Protein AF-A0A1C5KRA6-F1 (afdb_monomer)

Structure (mmCIF, N/CA/C/O backbone):
data_AF-A0A1C5KRA6-F1
#
_entry.id   AF-A0A1C5KRA6-F1
#
loop_
_atom_site.group_PDB
_atom_site.id
_atom_site.type_symbol
_atom_site.label_atom_id
_atom_site.label_alt_id
_atom_site.label_comp_id
_atom_site.label_asym_id
_atom_site.label_entity_id
_atom_site.label_seq_id
_atom_site.pdbx_PDB_ins_code
_atom_site.Cartn_x
_atom_site.Cartn_y
_atom_site.Cartn_z
_atom_site.occupancy
_atom_site.B_iso_or_equiv
_atom_site.auth_seq_id
_atom_site.auth_comp_id
_atom_site.auth_asym_id
_atom_site.auth_atom_id
_atom_site.pdbx_PDB_model_num
ATOM 1 N N . MET A 1 1 ? 5.892 11.853 -4.562 1.00 54.50 1 MET A N 1
ATOM 2 C CA . MET A 1 1 ? 4.450 12.178 -4.578 1.00 54.50 1 MET A CA 1
ATOM 3 C C . MET A 1 1 ? 3.717 10.910 -4.964 1.00 54.50 1 MET A C 1
ATOM 5 O O . MET A 1 1 ? 4.199 10.243 -5.871 1.00 54.50 1 MET A O 1
ATOM 9 N N . GLY A 1 2 ? 2.654 10.548 -4.245 1.00 63.25 2 GLY A N 1
ATOM 10 C CA . GLY A 1 2 ? 1.804 9.421 -4.630 1.00 63.25 2 GLY A CA 1
ATOM 11 C C . GLY A 1 2 ? 1.066 9.706 -5.941 1.00 63.25 2 GLY A C 1
ATOM 12 O O . GLY A 1 2 ? 0.863 10.868 -6.295 1.00 63.25 2 GLY A O 1
ATOM 13 N N . THR A 1 3 ? 0.717 8.657 -6.678 1.00 86.31 3 THR A N 1
ATOM 14 C CA . THR A 1 3 ? -0.195 8.732 -7.825 1.00 86.31 3 THR A CA 1
ATOM 15 C C . THR A 1 3 ? -1.656 8.663 -7.363 1.00 86.31 3 THR A C 1
ATOM 17 O O . THR A 1 3 ? -1.929 8.277 -6.223 1.00 86.31 3 THR A O 1
ATOM 20 N N . GLU A 1 4 ? -2.609 8.944 -8.259 1.00 94.31 4 GLU A N 1
ATOM 21 C CA . GLU A 1 4 ? -4.049 8.789 -7.983 1.00 94.31 4 GLU A CA 1
ATOM 22 C C . GLU A 1 4 ? -4.391 7.381 -7.455 1.00 94.31 4 GLU A C 1
ATOM 24 O O . GLU A 1 4 ? -5.173 7.237 -6.513 1.00 94.31 4 GLU A O 1
ATOM 29 N N . ARG A 1 5 ? -3.729 6.336 -7.977 1.00 96.75 5 ARG A N 1
ATOM 30 C CA . ARG A 1 5 ? -3.917 4.954 -7.505 1.00 96.75 5 ARG A CA 1
ATOM 31 C C . ARG A 1 5 ? -3.361 4.705 -6.113 1.00 96.75 5 ARG A C 1
ATOM 33 O O . ARG A 1 5 ? -3.943 3.925 -5.364 1.00 96.75 5 ARG A O 1
ATOM 40 N N . THR A 1 6 ? -2.269 5.362 -5.733 1.00 97.56 6 THR A N 1
ATOM 41 C CA . THR A 1 6 ? -1.756 5.245 -4.358 1.00 97.56 6 THR A CA 1
ATOM 42 C C . THR A 1 6 ? -2.692 5.914 -3.349 1.00 97.56 6 THR A C 1
ATOM 44 O O . THR A 1 6 ? -2.889 5.379 -2.261 1.00 97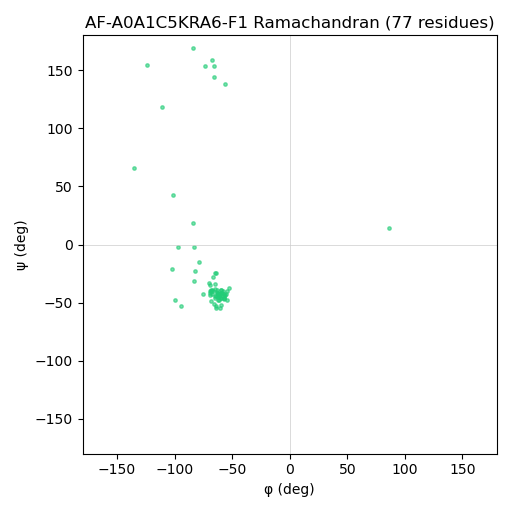.56 6 THR A O 1
ATOM 47 N N . ASP A 1 7 ? -3.343 7.021 -3.724 1.00 98.12 7 ASP A N 1
ATOM 48 C CA . ASP A 1 7 ? -4.347 7.677 -2.879 1.00 98.12 7 ASP A CA 1
ATOM 49 C C . ASP A 1 7 ? -5.615 6.831 -2.733 1.00 98.12 7 ASP A C 1
ATOM 51 O O . ASP A 1 7 ? -6.197 6.751 -1.650 1.00 98.12 7 ASP A O 1
ATOM 55 N N . GLU A 1 8 ? -6.050 6.179 -3.811 1.00 98.44 8 GLU A N 1
ATOM 56 C CA . GLU A 1 8 ? -7.143 5.209 -3.769 1.00 98.44 8 GLU A CA 1
ATOM 57 C C . GLU A 1 8 ? -6.799 4.021 -2.867 1.00 98.44 8 GLU A C 1
ATOM 59 O O . GLU A 1 8 ? -7.590 3.678 -1.989 1.00 98.44 8 GLU A O 1
ATOM 64 N N . LEU A 1 9 ? -5.603 3.442 -3.014 1.00 98.62 9 LEU A N 1
ATOM 65 C CA . LEU A 1 9 ? -5.132 2.357 -2.154 1.00 98.62 9 LEU A CA 1
ATOM 66 C C . LEU A 1 9 ? -5.144 2.765 -0.678 1.00 98.62 9 LEU A C 1
ATOM 68 O O . LEU A 1 9 ? -5.673 2.033 0.159 1.00 98.62 9 LEU A O 1
ATOM 72 N N . TYR A 1 10 ? -4.617 3.947 -0.359 1.00 98.62 10 TYR A N 1
ATOM 73 C CA . TYR A 1 10 ? -4.643 4.479 1.000 1.00 98.62 10 TYR A CA 1
ATOM 74 C C . TYR A 1 10 ? -6.076 4.582 1.545 1.00 98.62 10 TYR A C 1
ATOM 76 O O . TYR A 1 10 ? -6.350 4.124 2.655 1.00 98.62 10 TYR A O 1
ATOM 84 N N . LYS A 1 11 ? -7.013 5.119 0.752 1.00 98.50 11 LYS A N 1
ATOM 85 C CA . LYS A 1 11 ? -8.430 5.218 1.137 1.00 98.50 11 LYS A CA 1
ATOM 86 C C . LYS A 1 11 ? -9.058 3.842 1.359 1.00 98.50 11 LYS A C 1
ATOM 88 O O . LYS A 1 11 ? -9.727 3.658 2.369 1.00 98.50 11 LYS A O 1
ATOM 93 N N . VAL A 1 12 ? -8.821 2.873 0.473 1.00 98.44 12 VAL A N 1
ATOM 94 C CA . VAL A 1 12 ? -9.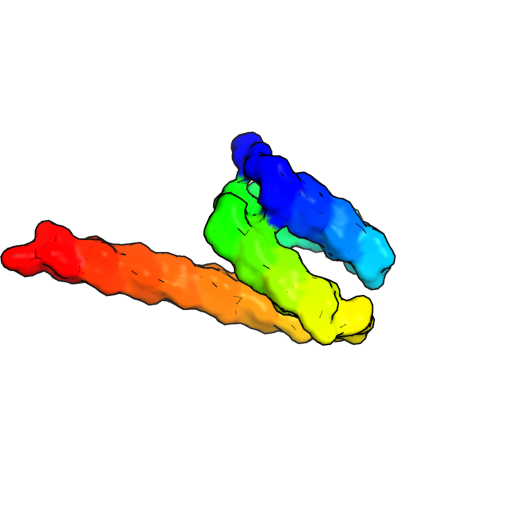376 1.512 0.598 1.00 98.44 12 VAL A CA 1
ATOM 95 C C . VAL A 1 12 ? -8.867 0.819 1.866 1.00 98.44 12 VAL A C 1
ATOM 97 O O . VAL A 1 12 ? -9.655 0.211 2.594 1.00 98.44 12 VAL A O 1
ATOM 100 N N . LEU A 1 13 ? -7.577 0.950 2.180 1.00 98.50 13 LEU A N 1
ATOM 101 C CA . LEU A 1 13 ? -7.004 0.408 3.415 1.00 98.50 13 LEU A CA 1
ATOM 102 C C . LEU A 1 13 ? -7.646 1.042 4.662 1.00 98.50 13 LEU A C 1
ATOM 104 O O . LEU A 1 13 ? -8.034 0.323 5.582 1.00 98.50 13 LEU A O 1
ATOM 108 N N . LEU A 1 14 ? -7.850 2.365 4.660 1.00 98.44 14 LEU A N 1
ATOM 109 C CA . LEU A 1 14 ? -8.551 3.053 5.749 1.00 98.44 14 LEU A CA 1
ATOM 110 C C . LEU A 1 14 ? -10.003 2.586 5.896 1.00 98.44 14 LEU A C 1
ATOM 112 O O . LEU A 1 14 ? -10.457 2.358 7.013 1.00 98.44 14 LEU A O 1
ATOM 116 N N . THR A 1 15 ? -10.733 2.415 4.788 1.00 97.88 15 THR A N 1
ATOM 117 C CA . THR A 1 15 ? -12.133 1.951 4.829 1.00 97.88 15 THR A CA 1
ATOM 118 C C . THR A 1 15 ? -12.279 0.534 5.374 1.00 97.88 15 THR A C 1
ATOM 120 O O . THR A 1 15 ? -13.330 0.201 5.910 1.00 97.88 15 THR A O 1
ATOM 123 N N . LYS A 1 16 ? -11.224 -0.284 5.280 1.00 96.88 16 LYS A N 1
ATOM 124 C CA . LYS A 1 16 ? -11.163 -1.626 5.872 1.00 96.88 16 LYS A CA 1
ATOM 125 C C . LYS A 1 16 ? -10.756 -1.614 7.352 1.00 96.88 16 LYS A C 1
ATOM 127 O O . LYS A 1 16 ? -10.723 -2.666 7.977 1.00 96.88 16 LYS A O 1
ATOM 132 N N . GLY A 1 17 ? -10.473 -0.441 7.922 1.00 97.62 17 GLY A N 1
ATOM 133 C CA . GLY A 1 17 ? -10.220 -0.265 9.353 1.00 97.62 17 GLY A CA 1
ATOM 134 C C . GLY A 1 17 ? -8.773 -0.497 9.790 1.00 97.62 17 GLY A C 1
ATOM 135 O O . GLY A 1 17 ? -8.521 -0.620 10.988 1.00 97.62 17 GLY A O 1
ATOM 136 N N . TYR A 1 18 ? -7.811 -0.546 8.862 1.00 98.12 18 TYR A N 1
ATOM 137 C CA . TYR A 1 18 ? -6.401 -0.688 9.234 1.00 98.12 18 TYR A CA 1
ATOM 138 C C . TYR A 1 18 ? -5.826 0.614 9.828 1.00 98.12 18 TYR A C 1
ATOM 140 O O . TYR A 1 18 ? -6.290 1.708 9.489 1.00 98.12 18 TYR A O 1
ATOM 148 N N . PRO A 1 19 ? -4.786 0.533 10.686 1.00 98.25 19 PRO A N 1
ATOM 149 C CA . PRO A 1 19 ? -4.162 1.709 11.292 1.00 98.25 19 PRO A CA 1
ATOM 150 C C . PRO A 1 19 ? -3.663 2.710 10.247 1.00 98.25 19 PRO A C 1
ATOM 152 O O . PRO A 1 19 ? -3.059 2.329 9.241 1.00 98.25 19 PRO A O 1
ATOM 155 N N . LYS A 1 20 ? -3.884 4.005 10.490 1.00 98.19 20 LYS A N 1
ATOM 156 C CA . LYS A 1 20 ? -3.587 5.080 9.530 1.00 98.19 20 LYS A CA 1
ATOM 157 C C . LYS A 1 20 ? -2.114 5.113 9.125 1.00 98.19 20 LYS A C 1
ATOM 159 O O . LYS A 1 20 ? -1.798 5.283 7.948 1.00 98.19 20 LYS A O 1
ATOM 164 N N . GLU A 1 21 ? -1.224 4.933 10.093 1.00 98.00 21 GLU A N 1
ATOM 165 C CA . GLU A 1 21 ? 0.225 4.918 9.902 1.00 98.00 21 GLU A CA 1
ATOM 166 C C . GLU A 1 21 ? 0.632 3.770 8.977 1.00 98.00 21 GLU A C 1
ATOM 168 O O . GLU A 1 21 ? 1.404 3.974 8.039 1.00 98.00 21 GLU A O 1
ATOM 173 N N . LEU A 1 22 ? 0.035 2.593 9.180 1.00 97.56 22 LEU A N 1
ATOM 174 C CA . LEU A 1 22 ? 0.275 1.431 8.338 1.00 97.56 22 LEU A CA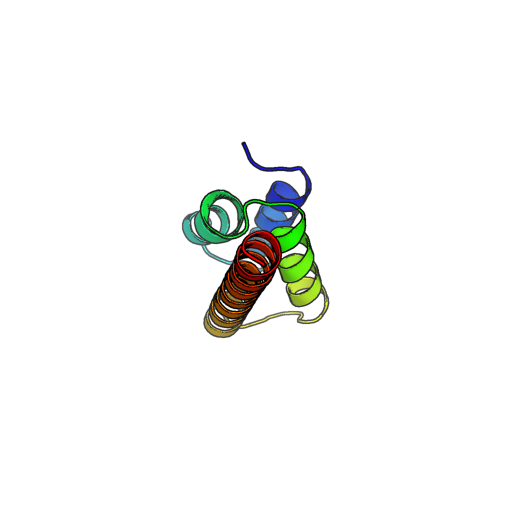 1
ATOM 175 C C . LEU A 1 22 ? -0.276 1.633 6.924 1.00 97.56 22 LEU A C 1
ATOM 177 O O . LEU A 1 22 ? 0.408 1.329 5.951 1.00 97.56 22 LEU A O 1
ATOM 181 N N . CYS A 1 23 ? -1.481 2.194 6.791 1.00 98.50 23 CYS A N 1
ATOM 182 C CA . CYS A 1 23 ? -2.057 2.515 5.484 1.00 98.50 23 CYS A CA 1
ATOM 183 C C . CYS A 1 23 ? -1.124 3.433 4.686 1.00 98.50 23 CYS A C 1
ATOM 185 O O . CYS A 1 23 ? -0.894 3.209 3.497 1.00 98.50 23 CYS A O 1
ATOM 187 N N . ALA A 1 24 ? -0.562 4.453 5.343 1.00 98.12 24 ALA A N 1
ATOM 188 C CA . ALA A 1 24 ? 0.375 5.380 4.720 1.00 98.12 24 ALA A CA 1
ATOM 189 C C . ALA A 1 24 ? 1.700 4.697 4.345 1.00 98.12 24 ALA A C 1
ATOM 191 O O . ALA A 1 24 ? 2.258 4.970 3.282 1.00 98.12 24 ALA A O 1
ATOM 192 N N . GLU A 1 25 ? 2.204 3.793 5.184 1.00 98.25 25 GLU A N 1
ATOM 193 C CA . GLU A 1 25 ? 3.407 3.015 4.893 1.00 98.25 25 GLU A CA 1
ATOM 194 C C . GLU A 1 25 ? 3.217 2.069 3.699 1.00 98.25 25 GLU A C 1
ATOM 196 O O . GLU A 1 25 ? 4.062 2.031 2.799 1.00 98.25 25 GLU A O 1
ATOM 201 N N . ILE A 1 26 ? 2.087 1.367 3.626 1.00 98.38 26 ILE A N 1
ATOM 202 C CA . ILE A 1 26 ? 1.762 0.497 2.493 1.00 98.38 26 ILE A CA 1
ATOM 203 C C . ILE A 1 26 ? 1.615 1.332 1.216 1.00 98.38 26 ILE A C 1
ATOM 205 O O . ILE A 1 26 ? 2.304 1.066 0.235 1.00 98.38 26 ILE A O 1
ATOM 209 N N . ALA A 1 27 ? 0.763 2.359 1.217 1.00 98.31 27 ALA A N 1
ATOM 210 C CA . ALA A 1 27 ? 0.407 3.081 -0.003 1.00 98.31 27 ALA A CA 1
ATOM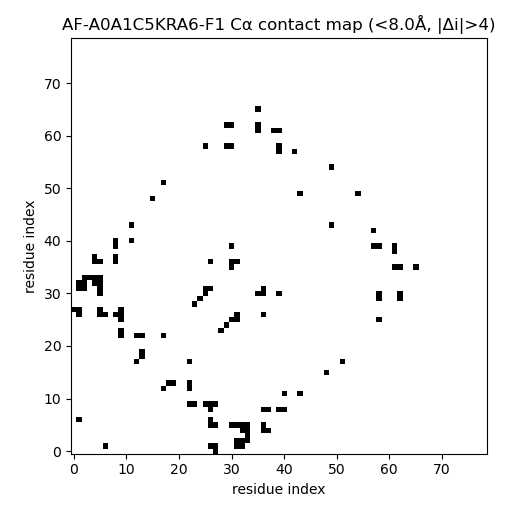 211 C C . ALA A 1 27 ? 1.508 4.027 -0.508 1.00 98.31 27 ALA A C 1
ATOM 213 O O . ALA A 1 27 ? 1.785 4.076 -1.705 1.00 98.31 27 ALA A O 1
ATOM 214 N N . TYR A 1 28 ? 2.153 4.779 0.389 1.00 97.56 28 TYR A N 1
ATOM 215 C CA . TYR A 1 28 ? 3.038 5.879 -0.007 1.00 97.56 28 TYR A CA 1
ATOM 216 C C . TYR A 1 28 ? 4.528 5.551 0.078 1.00 97.56 28 TYR A C 1
ATOM 218 O O . TYR A 1 28 ? 5.323 6.206 -0.602 1.00 97.56 28 TYR A O 1
ATOM 226 N N . LYS A 1 29 ? 4.929 4.546 0.870 1.00 97.19 29 LYS A N 1
ATOM 227 C CA . LYS A 1 29 ? 6.336 4.114 0.947 1.00 97.19 29 LYS A CA 1
ATOM 228 C C . LYS A 1 29 ? 6.613 2.868 0.111 1.00 97.19 29 LYS A C 1
ATOM 230 O O . LYS A 1 29 ? 7.573 2.870 -0.653 1.00 97.19 29 LYS A O 1
ATOM 235 N N . ASN A 1 30 ? 5.780 1.834 0.228 1.00 98.00 30 ASN A N 1
ATOM 236 C CA . ASN A 1 30 ? 6.054 0.525 -0.372 1.00 98.00 30 ASN A CA 1
ATOM 237 C C . ASN A 1 30 ? 5.404 0.341 -1.751 1.00 98.00 30 ASN A C 1
ATOM 239 O O . ASN A 1 30 ? 6.075 0.026 -2.735 1.00 98.00 30 ASN A O 1
ATOM 243 N N . LEU A 1 31 ? 4.096 0.571 -1.850 1.00 97.88 31 LEU A N 1
ATOM 244 C CA . LEU A 1 31 ? 3.296 0.354 -3.058 1.00 97.88 31 LEU A CA 1
ATOM 245 C C . LEU A 1 31 ? 3.017 1.669 -3.796 1.00 97.88 31 LEU A C 1
ATOM 247 O O . LEU A 1 31 ? 1.924 1.903 -4.294 1.00 97.88 31 LEU A O 1
ATOM 251 N N . ASN A 1 32 ? 4.043 2.514 -3.890 1.00 96.56 32 ASN A N 1
ATOM 252 C CA . ASN A 1 32 ? 3.950 3.914 -4.306 1.00 96.56 32 ASN A CA 1
ATOM 253 C C . ASN A 1 32 ? 3.961 4.162 -5.829 1.00 96.56 32 ASN A C 1
ATOM 255 O O . ASN A 1 32 ? 4.245 5.275 -6.273 1.00 96.56 32 ASN A O 1
ATOM 259 N N . THR A 1 33 ? 3.673 3.140 -6.636 1.00 95.69 33 THR A N 1
ATOM 260 C CA . THR A 1 33 ? 3.586 3.245 -8.101 1.00 95.69 33 THR A CA 1
ATOM 261 C C . THR A 1 33 ? 2.222 2.761 -8.565 1.00 95.69 33 THR A C 1
ATOM 263 O O . THR A 1 33 ? 1.642 1.890 -7.920 1.00 95.69 33 THR A O 1
ATOM 266 N N . ASP A 1 34 ? 1.739 3.235 -9.716 1.00 96.94 34 ASP A N 1
ATOM 267 C CA . ASP A 1 34 ? 0.461 2.763 -10.273 1.00 96.94 34 ASP A CA 1
ATOM 268 C C . ASP A 1 34 ? 0.418 1.242 -10.425 1.00 96.94 34 ASP A C 1
ATOM 270 O O . ASP A 1 34 ? -0.594 0.620 -10.110 1.00 96.94 34 ASP A O 1
ATOM 274 N N . TYR A 1 35 ? 1.527 0.629 -10.852 1.00 96.12 35 TYR A N 1
ATOM 275 C CA . TYR A 1 35 ? 1.626 -0.821 -11.006 1.00 96.12 35 TYR A CA 1
ATOM 276 C C . TYR A 1 35 ? 1.405 -1.552 -9.676 1.00 96.12 35 TYR A C 1
ATOM 278 O O . TYR A 1 35 ? 0.539 -2.422 -9.579 1.00 96.12 35 TYR A O 1
ATOM 286 N N . THR A 1 36 ? 2.168 -1.198 -8.641 1.00 98.06 36 THR A N 1
ATOM 287 C CA . THR A 1 36 ? 2.087 -1.869 -7.337 1.00 98.06 36 THR A CA 1
ATOM 288 C C . THR A 1 36 ? 0.773 -1.568 -6.615 1.00 98.06 36 THR A C 1
ATOM 290 O O . THR A 1 36 ? 0.167 -2.490 -6.066 1.00 98.06 36 THR A O 1
ATOM 293 N N . ALA A 1 37 ? 0.282 -0.327 -6.684 1.00 98.56 37 ALA A N 1
ATOM 294 C CA . ALA A 1 37 ? -0.995 0.069 -6.098 1.00 98.56 37 ALA A CA 1
ATOM 295 C C . ALA A 1 37 ? -2.182 -0.655 -6.750 1.00 98.56 37 ALA A C 1
ATOM 297 O O . ALA A 1 37 ? -3.034 -1.196 -6.048 1.00 98.56 37 ALA A O 1
ATOM 298 N N . THR A 1 38 ? -2.205 -0.747 -8.085 1.00 98.38 38 THR A N 1
ATOM 299 C CA . THR A 1 38 ? -3.265 -1.451 -8.828 1.00 98.38 38 THR A CA 1
ATOM 300 C C . THR A 1 38 ? -3.343 -2.927 -8.446 1.00 98.38 38 THR A C 1
ATOM 302 O O . THR A 1 38 ? -4.438 -3.472 -8.302 1.00 98.38 38 THR A O 1
ATOM 305 N N . ARG A 1 39 ? -2.198 -3.590 -8.242 1.00 98.38 39 ARG A N 1
ATOM 306 C CA . ARG A 1 39 ? -2.187 -5.000 -7.827 1.00 98.38 39 ARG A CA 1
ATOM 307 C C . ARG A 1 39 ? -2.790 -5.199 -6.441 1.00 98.38 39 ARG A C 1
ATOM 309 O O . ARG A 1 39 ? -3.654 -6.060 -6.286 1.00 98.38 39 ARG A O 1
ATOM 316 N N . MET A 1 40 ? -2.408 -4.361 -5.479 1.00 98.69 40 MET A N 1
ATOM 317 C CA . MET A 1 40 ? -2.960 -4.429 -4.126 1.00 98.69 40 MET A CA 1
ATOM 318 C C . MET A 1 40 ? -4.449 -4.067 -4.094 1.00 98.69 40 MET A C 1
ATOM 320 O O . MET A 1 40 ? -5.227 -4.752 -3.440 1.00 98.69 40 MET A O 1
ATOM 324 N N . LEU A 1 41 ? -4.887 -3.061 -4.856 1.00 98.62 41 LEU A N 1
ATOM 325 C CA . LEU A 1 41 ? -6.313 -2.760 -5.022 1.00 98.62 41 LEU A CA 1
ATOM 326 C C . LEU A 1 41 ? -7.085 -3.973 -5.557 1.00 98.62 41 LEU A C 1
ATOM 328 O O . LEU A 1 41 ? -8.125 -4.336 -5.015 1.00 98.62 41 LEU A O 1
ATOM 332 N N . GLY A 1 42 ? -6.540 -4.661 -6.564 1.00 98.44 42 GLY A N 1
ATOM 333 C CA . GLY A 1 42 ? -7.125 -5.894 -7.087 1.00 98.44 42 GLY A CA 1
ATOM 334 C C . GLY A 1 42 ? -7.277 -6.989 -6.028 1.00 98.44 42 GLY A C 1
ATOM 335 O O . GLY A 1 42 ? -8.296 -7.677 -6.010 1.00 98.44 42 GLY A O 1
ATOM 336 N N . TYR A 1 43 ? -6.297 -7.147 -5.136 1.00 98.62 43 TYR A N 1
ATOM 337 C CA . TYR A 1 43 ? -6.404 -8.048 -3.987 1.00 98.62 43 TYR A CA 1
ATOM 338 C C . TYR A 1 43 ? -7.509 -7.596 -3.017 1.00 98.62 43 TYR A C 1
ATOM 340 O O . TYR A 1 43 ? -8.433 -8.356 -2.728 1.00 98.62 43 TYR A O 1
ATOM 348 N N . LEU A 1 44 ? -7.479 -6.334 -2.587 1.00 98.38 44 LEU A N 1
ATOM 349 C CA . LEU A 1 44 ? -8.407 -5.770 -1.600 1.00 98.38 44 LEU A CA 1
ATOM 350 C C . LEU A 1 44 ? -9.868 -5.718 -2.074 1.00 98.38 44 LEU A C 1
ATOM 352 O O . LEU A 1 44 ? -10.774 -5.716 -1.238 1.00 98.38 44 LEU A O 1
ATOM 356 N N . TYR A 1 45 ? -10.112 -5.690 -3.387 1.00 97.81 45 TYR A N 1
ATOM 357 C CA . TYR A 1 45 ? -11.455 -5.800 -3.963 1.00 97.81 45 TYR A CA 1
ATOM 358 C C . TYR A 1 45 ? -11.964 -7.240 -4.080 1.00 97.81 45 TYR A C 1
ATOM 360 O O . TYR A 1 45 ? -13.174 -7.441 -4.131 1.00 97.81 45 TYR A O 1
ATOM 368 N N . ARG A 1 46 ? -11.078 -8.244 -4.109 1.00 97.62 46 ARG A N 1
ATOM 369 C CA . ARG A 1 46 ? -11.476 -9.664 -4.107 1.00 97.62 46 ARG A CA 1
ATOM 370 C C . ARG A 1 46 ? -11.755 -10.198 -2.706 1.00 97.62 46 ARG A C 1
ATOM 372 O O . ARG A 1 46 ? -12.592 -11.083 -2.562 1.00 97.62 46 ARG A O 1
ATOM 379 N N . TYR A 1 47 ? -11.066 -9.672 -1.696 1.00 95.69 47 TYR A N 1
ATOM 380 C CA . TYR A 1 47 ? -11.188 -10.131 -0.315 1.00 95.69 47 TYR A CA 1
ATOM 381 C C . TYR A 1 47 ? -11.869 -9.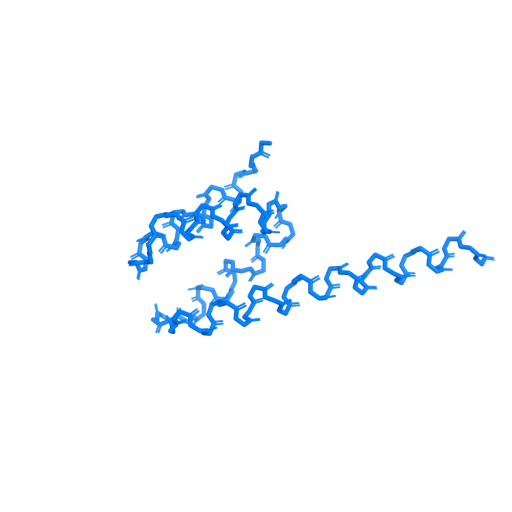074 0.558 1.00 95.69 47 TYR A C 1
ATOM 383 O O . TYR A 1 47 ? -11.374 -7.956 0.721 1.00 95.69 47 TYR A O 1
ATOM 391 N N . THR A 1 48 ? -13.021 -9.430 1.129 1.00 92.06 48 THR A N 1
ATOM 392 C CA . THR A 1 48 ? -13.878 -8.502 1.882 1.00 92.06 48 THR A CA 1
ATOM 393 C C . THR A 1 48 ? -13.202 -8.011 3.162 1.00 92.06 48 THR A C 1
ATOM 395 O O . THR A 1 48 ? -13.068 -6.802 3.347 1.00 92.06 48 THR A O 1
ATOM 398 N N . GLU A 1 49 ? -12.688 -8.928 3.984 1.00 95.38 49 GLU A N 1
ATOM 399 C CA . GLU A 1 49 ? -12.097 -8.642 5.302 1.00 95.38 49 GLU A CA 1
ATOM 400 C C . GLU A 1 49 ? -10.779 -9.420 5.493 1.00 95.38 49 GLU A C 1
ATOM 402 O O . GLU A 1 49 ? -10.715 -10.342 6.307 1.00 95.38 49 GLU A O 1
ATOM 407 N N . PRO A 1 50 ? -9.722 -9.124 4.709 1.00 97.19 50 PRO A N 1
ATOM 408 C CA . PRO A 1 50 ? -8.452 -9.817 4.872 1.00 97.19 50 PRO A CA 1
ATOM 409 C C . PRO A 1 50 ? -7.841 -9.473 6.232 1.00 97.19 50 PRO A C 1
ATOM 411 O O . PRO A 1 50 ? -7.950 -8.339 6.716 1.00 97.19 50 PRO A O 1
ATOM 414 N N . ARG A 1 51 ? -7.180 -10.444 6.866 1.00 98.12 51 ARG A N 1
ATOM 415 C CA . ARG A 1 51 ? -6.451 -10.162 8.105 1.00 98.12 51 ARG A CA 1
ATOM 416 C C . ARG A 1 51 ? -5.269 -9.266 7.768 1.00 98.12 51 ARG A C 1
ATOM 418 O O . ARG A 1 51 ? -4.794 -9.234 6.634 1.00 98.12 51 ARG A O 1
ATOM 425 N N . LEU A 1 52 ? -4.765 -8.559 8.774 1.00 96.94 52 LEU A N 1
ATOM 426 C CA . LEU A 1 52 ? -3.602 -7.699 8.588 1.00 96.94 52 LEU A CA 1
ATOM 427 C C . LEU A 1 52 ? -2.405 -8.469 8.015 1.00 96.94 52 LEU A C 1
ATOM 429 O O . LEU A 1 52 ? -1.754 -7.984 7.099 1.00 96.94 52 LEU A O 1
ATOM 433 N N . GLU A 1 53 ? -2.170 -9.680 8.521 1.00 97.94 53 GLU A N 1
ATOM 434 C CA . GLU A 1 53 ? -1.138 -10.602 8.033 1.00 97.94 53 GLU A CA 1
ATOM 435 C C . GLU A 1 53 ? -1.280 -10.863 6.529 1.00 97.94 53 GLU A C 1
ATOM 437 O O . GLU A 1 53 ? -0.320 -10.680 5.790 1.00 97.94 53 GLU A O 1
ATOM 442 N N . ASP A 1 54 ? -2.495 -11.168 6.061 1.00 98.38 54 ASP A N 1
ATOM 443 C CA . ASP A 1 54 ? -2.745 -11.489 4.653 1.00 98.38 54 ASP A CA 1
ATOM 444 C C . ASP A 1 54 ? -2.477 -10.275 3.734 1.00 98.38 54 ASP A C 1
ATOM 446 O O . ASP A 1 54 ? -1.978 -10.423 2.618 1.00 98.38 54 ASP A O 1
ATOM 450 N N . VAL A 1 55 ? -2.756 -9.053 4.211 1.00 98.44 55 VAL A N 1
ATOM 451 C CA . VAL A 1 55 ? -2.440 -7.805 3.487 1.00 98.44 55 VAL A CA 1
ATOM 452 C C . VAL A 1 55 ? -0.930 -7.568 3.407 1.00 98.44 55 VAL A C 1
ATOM 454 O O . VAL A 1 55 ? -0.428 -7.113 2.376 1.00 98.44 55 VAL A O 1
ATOM 457 N N . ILE A 1 56 ? -0.194 -7.854 4.483 1.00 98.38 56 ILE A N 1
ATOM 458 C CA . ILE A 1 56 ? 1.267 -7.715 4.508 1.00 98.38 56 ILE A CA 1
ATOM 459 C C . ILE A 1 56 ? 1.926 -8.762 3.608 1.00 98.38 56 ILE A C 1
ATOM 461 O O . ILE A 1 56 ? 2.828 -8.412 2.846 1.00 98.38 56 ILE A O 1
ATOM 465 N N . ASP A 1 57 ? 1.444 -10.002 3.626 1.00 98.62 57 ASP A N 1
ATOM 466 C CA . ASP A 1 57 ? 1.945 -11.069 2.758 1.00 98.62 57 ASP A CA 1
ATOM 467 C C . ASP A 1 57 ? 1.733 -10.731 1.278 1.00 98.62 57 ASP A C 1
ATOM 469 O O . ASP A 1 57 ? 2.664 -10.839 0.474 1.00 98.62 57 ASP A O 1
ATOM 473 N N . GLU A 1 58 ? 0.552 -10.220 0.912 1.00 98.75 58 GLU A N 1
ATOM 474 C CA . GLU A 1 58 ? 0.294 -9.757 -0.454 1.00 98.75 58 GLU A CA 1
ATOM 475 C C . GLU A 1 58 ? 1.203 -8.572 -0.830 1.00 98.75 58 GLU A C 1
ATOM 477 O O . GLU A 1 58 ? 1.722 -8.510 -1.947 1.00 98.75 58 GLU A O 1
ATOM 482 N N . MET A 1 59 ? 1.456 -7.632 0.091 1.00 98.56 59 MET A N 1
ATOM 483 C CA . MET A 1 59 ? 2.389 -6.525 -0.153 1.00 98.56 59 MET A CA 1
ATOM 484 C C . MET A 1 59 ? 3.796 -7.051 -0.461 1.00 98.56 59 MET A C 1
ATOM 486 O O . MET A 1 59 ? 4.420 -6.593 -1.422 1.00 98.56 59 MET A O 1
ATOM 490 N N . ILE A 1 60 ? 4.288 -8.009 0.331 1.00 98.69 60 ILE A N 1
ATOM 491 C CA . ILE A 1 60 ? 5.604 -8.628 0.141 1.00 98.69 60 ILE A CA 1
ATOM 492 C C . ILE A 1 60 ? 5.656 -9.343 -1.210 1.00 98.69 60 ILE A C 1
ATOM 494 O O . ILE A 1 60 ? 6.575 -9.085 -1.988 1.00 98.69 60 ILE A O 1
ATOM 498 N N . ALA A 1 61 ? 4.646 -10.152 -1.541 1.00 98.69 61 ALA A N 1
ATOM 499 C CA . ALA A 1 61 ? 4.556 -10.825 -2.835 1.00 98.69 61 ALA A CA 1
ATOM 500 C C . ALA A 1 61 ? 4.591 -9.822 -4.001 1.00 98.69 61 ALA A C 1
ATOM 502 O O . ALA A 1 61 ? 5.326 -10.004 -4.979 1.00 98.69 61 ALA A O 1
ATOM 503 N N . ILE A 1 62 ? 3.869 -8.700 -3.874 1.00 98.69 62 ILE A N 1
ATOM 504 C CA . ILE A 1 62 ? 3.844 -7.667 -4.908 1.00 98.69 62 ILE A CA 1
ATOM 505 C C . ILE A 1 62 ? 5.225 -7.040 -5.131 1.00 98.69 62 ILE A C 1
ATOM 507 O O . ILE A 1 62 ? 5.603 -6.780 -6.283 1.00 98.69 62 ILE A O 1
ATOM 511 N N . LEU A 1 63 ? 5.960 -6.784 -4.047 1.00 98.31 63 LEU A N 1
ATOM 512 C CA . LEU A 1 63 ? 7.306 -6.218 -4.077 1.00 98.31 63 LEU A CA 1
ATOM 513 C C . LEU A 1 63 ? 8.327 -7.209 -4.645 1.00 98.31 63 LEU A C 1
ATOM 515 O O . LEU A 1 63 ? 9.119 -6.820 -5.506 1.00 98.31 63 LEU A O 1
ATOM 519 N N . SER A 1 64 ? 8.272 -8.479 -4.241 1.00 98.12 64 SER A N 1
ATOM 520 C CA . SER A 1 64 ? 9.163 -9.527 -4.750 1.00 98.12 64 SER A CA 1
ATOM 521 C C . SER A 1 64 ? 9.030 -9.706 -6.264 1.00 98.12 64 SER A C 1
ATOM 523 O O . SER A 1 64 ? 10.028 -9.688 -6.985 1.00 98.12 64 SER A O 1
ATOM 525 N N . ASP A 1 65 ? 7.804 -9.758 -6.785 1.00 97.75 65 ASP A N 1
ATOM 526 C CA . ASP A 1 65 ? 7.561 -9.810 -8.231 1.00 97.75 65 ASP A CA 1
ATOM 527 C C . ASP A 1 65 ? 8.134 -8.583 -8.965 1.00 97.75 65 ASP A C 1
ATOM 529 O O . ASP A 1 65 ? 8.683 -8.700 -10.065 1.0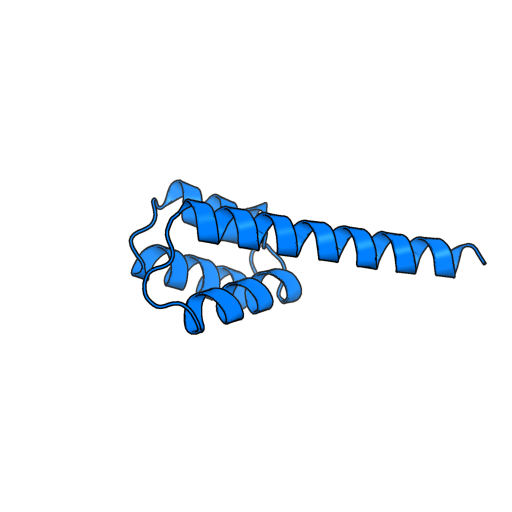0 97.75 65 ASP A O 1
ATOM 533 N N . ARG A 1 66 ? 8.017 -7.382 -8.372 1.00 96.38 66 ARG A N 1
ATOM 534 C CA . ARG A 1 66 ? 8.579 -6.146 -8.945 1.00 96.38 66 ARG A CA 1
ATOM 535 C C . ARG A 1 66 ? 10.096 -6.262 -9.080 1.00 96.38 66 ARG A C 1
ATOM 537 O O . ARG A 1 66 ? 10.649 -5.900 -10.121 1.00 96.38 66 ARG A O 1
ATOM 544 N N . GLU A 1 67 ? 10.766 -6.762 -8.047 1.00 96.38 67 GLU A N 1
ATOM 545 C CA . GLU A 1 67 ? 12.213 -6.979 -8.057 1.00 96.38 67 GLU A CA 1
ATOM 546 C C . GLU A 1 67 ? 12.629 -8.014 -9.101 1.00 96.38 67 GLU A C 1
ATOM 548 O O . GLU A 1 67 ? 13.588 -7.790 -9.847 1.00 96.38 67 GLU A O 1
ATOM 553 N N . GLU A 1 68 ? 11.882 -9.111 -9.229 1.00 96.81 68 GLU A N 1
ATOM 554 C CA . GLU A 1 68 ? 12.135 -10.104 -10.269 1.00 96.81 68 GLU A CA 1
ATOM 555 C C . GLU A 1 68 ? 12.016 -9.525 -11.678 1.00 96.81 68 GLU A C 1
ATOM 557 O O . GLU A 1 68 ? 12.850 -9.823 -12.541 1.00 96.81 68 GLU A O 1
ATOM 562 N N . ILE A 1 69 ? 10.993 -8.702 -11.928 1.00 95.19 69 ILE A N 1
ATOM 563 C CA . ILE A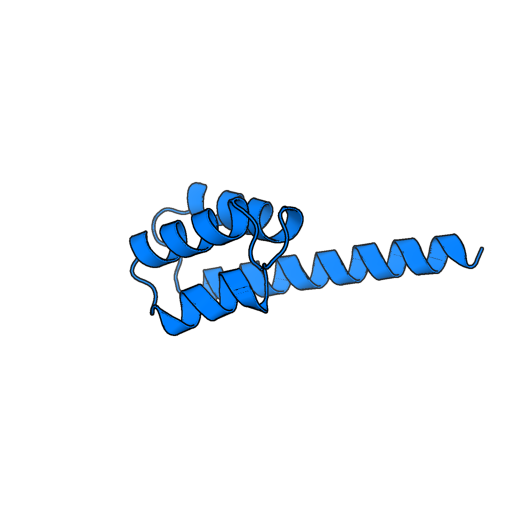 1 69 ? 10.809 -8.021 -13.211 1.00 95.19 69 ILE A CA 1
ATOM 564 C C . ILE A 1 69 ? 12.030 -7.146 -13.491 1.00 95.19 69 ILE A C 1
ATOM 566 O O . ILE A 1 69 ? 12.665 -7.313 -14.533 1.00 95.19 69 ILE A O 1
ATOM 570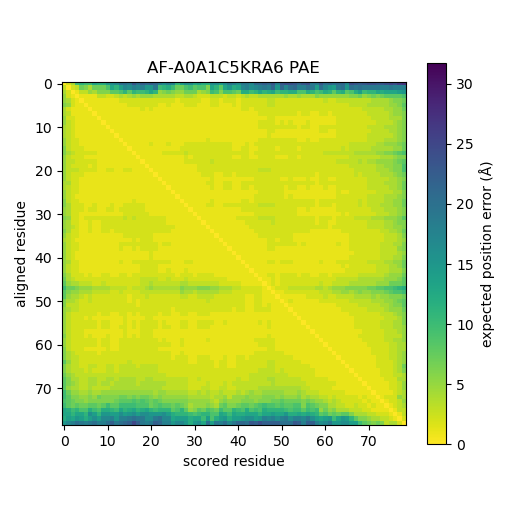 N N . ILE A 1 70 ? 12.428 -6.284 -12.552 1.00 94.19 70 ILE A N 1
ATOM 571 C CA . ILE A 1 70 ? 13.603 -5.413 -12.710 1.00 94.19 70 ILE A CA 1
ATOM 572 C C . ILE A 1 70 ? 14.860 -6.244 -12.996 1.00 94.19 70 ILE A C 1
ATOM 574 O O . ILE A 1 70 ? 15.588 -5.956 -13.945 1.00 94.19 70 ILE A O 1
ATOM 578 N N . LYS A 1 71 ? 15.089 -7.331 -12.252 1.00 95.56 71 LYS A N 1
ATOM 579 C CA . LYS A 1 71 ? 16.233 -8.231 -12.455 1.00 95.56 71 LYS A CA 1
ATOM 580 C C . LYS A 1 71 ? 16.230 -8.869 -13.847 1.00 95.56 71 LYS A C 1
ATOM 582 O O . LYS A 1 71 ? 17.278 -8.933 -14.494 1.00 95.56 71 LYS A O 1
ATOM 587 N N . LYS A 1 72 ? 15.069 -9.324 -14.333 1.00 94.94 72 LYS A N 1
ATOM 588 C CA . LYS A 1 72 ? 14.899 -9.898 -15.682 1.00 94.94 72 LYS A CA 1
ATOM 589 C C . LYS A 1 72 ? 15.150 -8.856 -16.777 1.00 94.94 72 LYS A C 1
ATOM 591 O O . LYS A 1 72 ? 15.732 -9.193 -17.807 1.00 94.94 72 LYS A O 1
ATOM 596 N N . TRP A 1 73 ? 14.729 -7.610 -16.570 1.00 92.62 73 TRP A N 1
ATOM 597 C CA . TRP A 1 73 ? 14.989 -6.499 -17.492 1.00 92.62 73 TRP A CA 1
ATOM 598 C C . TRP A 1 73 ? 16.471 -6.119 -17.526 1.00 92.62 73 TRP A C 1
ATOM 600 O O . TRP A 1 73 ? 17.060 -6.073 -18.604 1.00 92.62 73 TRP A O 1
ATOM 610 N N . SER A 1 74 ? 17.099 -5.940 -16.363 1.00 92.06 74 SER A N 1
ATOM 611 C CA . SER A 1 74 ? 18.529 -5.632 -16.262 1.00 92.06 74 SER A CA 1
ATOM 612 C C . SER A 1 74 ? 19.396 -6.720 -16.894 1.00 92.06 74 SER A C 1
ATOM 614 O O . SER A 1 74 ? 20.322 -6.403 -17.632 1.00 92.06 74 SER A O 1
ATOM 616 N N . ARG A 1 75 ? 19.066 -8.004 -16.684 1.00 91.69 75 ARG A N 1
ATOM 617 C CA . ARG A 1 75 ? 19.781 -9.123 -17.319 1.00 91.69 75 ARG A CA 1
ATOM 618 C C . ARG A 1 75 ? 19.672 -9.091 -18.843 1.00 91.69 75 ARG A C 1
ATOM 620 O O . ARG A 1 75 ? 20.667 -9.319 -19.513 1.00 91.69 75 ARG A O 1
ATOM 627 N N . ARG A 1 76 ? 18.484 -8.801 -19.386 1.00 87.56 76 ARG A N 1
ATOM 628 C CA . ARG A 1 76 ? 18.271 -8.708 -20.840 1.00 87.56 76 ARG A CA 1
ATOM 629 C C . ARG A 1 76 ? 19.004 -7.537 -21.485 1.00 87.56 76 ARG A C 1
ATOM 631 O O . ARG A 1 76 ? 19.336 -7.635 -22.650 1.00 87.56 76 ARG A O 1
ATOM 638 N N . ARG A 1 77 ? 19.251 -6.452 -20.748 1.00 81.69 77 ARG A N 1
ATOM 639 C CA . ARG A 1 77 ? 19.977 -5.275 -21.252 1.00 81.69 77 ARG A CA 1
ATOM 640 C C . ARG A 1 77 ? 21.503 -5.464 -21.287 1.00 81.69 77 ARG A C 1
ATOM 642 O O . ARG A 1 77 ? 22.188 -4.651 -21.893 1.00 81.69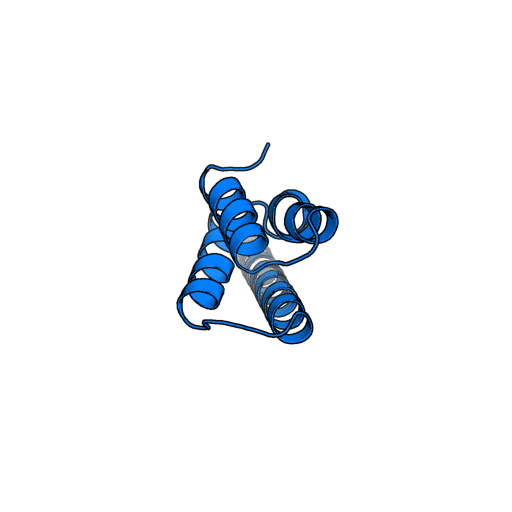 77 ARG A O 1
ATOM 649 N N . LEU A 1 78 ? 22.022 -6.487 -20.604 1.00 76.62 78 LEU A N 1
ATOM 650 C CA . LEU A 1 78 ? 23.449 -6.837 -20.557 1.00 76.62 78 LEU A CA 1
ATOM 651 C C . LEU A 1 78 ? 23.837 -7.946 -21.557 1.00 76.62 78 LEU A C 1
ATOM 653 O O . LEU A 1 78 ? 25.007 -8.321 -21.599 1.00 76.62 78 LEU A O 1
ATOM 657 N N . LEU A 1 79 ? 22.867 -8.480 -22.308 1.00 65.12 79 LEU A N 1
ATOM 658 C CA . LEU A 1 79 ? 23.040 -9.442 -23.403 1.00 65.12 79 LEU A CA 1
ATOM 659 C C . LEU A 1 79 ? 22.853 -8.724 -24.742 1.00 65.12 79 LEU A C 1
ATOM 661 O O . LEU A 1 79 ? 23.538 -9.125 -25.704 1.00 65.12 79 LEU A O 1
#

Radius of gyration: 13.55 Å; Cα contacts (8 Å, |Δi|>4): 67; chains: 1; bounding box: 37×24×35 Å

Mean predicted aligned error: 3.11 Å

Solvent-accessible surface area (backbone atoms only — not comparable to full-atom values): 4371 Å² total; per-residue (Å²): 128,66,44,76,44,12,55,48,36,28,50,54,38,47,75,72,68,51,58,67,70,56,28,46,45,46,18,60,67,70,25,41,40,59,70,51,15,51,53,51,43,56,51,58,74,74,39,91,78,67,51,71,67,58,54,51,52,51,50,51,52,54,51,54,53,50,51,50,50,52,51,56,50,57,54,60,75,76,109

Foldseek 3Di:
DADPLLVVQLVLCVVLPDDNVVSCCLSVPQQRDNQSSVQLVVVSVVDPRDDPVRSVVSSVVSRVVVVVVVVVVVVVVVD

Sequence (79 aa):
MGTERTDELYKVLLTKGYPKELCAEIAYKNLNTDYTATRMLGYLYRYTEPRLEDVIDEMIAILSDREEIIKKWSRRRLL

pLDDT: mean 95.23, std 7.78, range [54.5, 98.75]

Nearest PDB structures (foldseek):
  7x7p-assembly1_A  TM=6.297E-01  e=4.338E+00  Pseudomonas aeruginosa PAO1
  1ich-assembly1_A  TM=4.044E-01  e=3.075E+00  Homo sapiens
  4jd9-assembly6_E  TM=3.720E-01  e=3.257E+00  Phlebotomus duboscqi

Secondary structure (DSSP, 8-state):
---HHHHHHHHHHHHTT--HHHHHIIIIIIS-SHHHHHHHHHHHHH-SS--HHHHHHHHHHHHHHHHHHHHHHHHHHT-